Protein AF-A0A846QQ32-F1 (afdb_monomer_lite)

Organism: NCBI:txid995050

pLDDT: mean 87.62, std 8.9, range [54.56, 97.06]

Foldseek 3Di:
DVVVVVVVVVVVVVVVVVVVVVVVVVVVVVVVVVVVVVVVVVVVVVVVVVVVVVVVVVVVVVVVVVVVVVVVVVVVVVVVVVVVVVPPQQDLVNLCVVVVLDDPVLLVVLVVCCVVVVDPDDSLVSCVVVVSDPPVSSVVSVVVSVVD

Radius of gyration: 49.21 Å; chains: 1; bounding box: 90×33×134 Å

Structure (mmCIF, N/CA/C/O backbone):
data_AF-A0A846QQ32-F1
#
_entry.id   AF-A0A846QQ32-F1
#
loop_
_atom_site.group_PDB
_atom_site.id
_atom_site.type_symbol
_atom_site.label_atom_id
_atom_site.label_alt_id
_atom_site.label_comp_id
_atom_site.label_asym_id
_atom_site.label_entity_id
_atom_site.label_seq_id
_atom_site.pdbx_PDB_ins_code
_atom_site.Cartn_x
_atom_site.Cartn_y
_atom_site.Cartn_z
_atom_site.occupancy
_atom_site.B_iso_or_equiv
_atom_site.auth_seq_id
_atom_site.auth_comp_id
_atom_site.auth_asym_id
_atom_site.auth_atom_id
_atom_site.pdbx_PDB_model_num
ATOM 1 N N . MET A 1 1 ? 45.246 4.153 -78.761 1.00 61.91 1 MET A N 1
ATOM 2 C CA . MET A 1 1 ? 43.789 4.361 -78.589 1.00 61.91 1 MET A CA 1
ATOM 3 C C . MET A 1 1 ? 43.221 3.572 -77.404 1.00 61.91 1 MET A C 1
ATOM 5 O O . MET A 1 1 ? 42.565 4.176 -76.569 1.00 61.91 1 MET A O 1
ATOM 9 N N . ASN A 1 2 ? 43.552 2.283 -77.246 1.00 76.12 2 ASN A N 1
ATOM 10 C CA . ASN A 1 2 ? 43.016 1.430 -76.166 1.00 76.12 2 ASN A CA 1
ATOM 11 C C . ASN A 1 2 ? 43.317 1.913 -74.731 1.00 76.12 2 ASN A C 1
ATOM 13 O O . ASN A 1 2 ? 42.461 1.800 -73.863 1.00 76.12 2 ASN A O 1
ATOM 17 N N . PHE A 1 3 ? 44.488 2.505 -74.476 1.00 81.75 3 PHE A N 1
ATOM 18 C CA . PHE A 1 3 ? 44.871 2.955 -73.128 1.00 81.75 3 PHE A CA 1
ATOM 19 C C . PHE A 1 3 ? 44.001 4.110 -72.600 1.00 81.75 3 PHE A C 1
ATOM 21 O O . PHE A 1 3 ? 43.578 4.105 -71.449 1.00 81.75 3 PHE A O 1
ATOM 28 N N . VAL A 1 4 ? 43.663 5.070 -73.468 1.00 84.38 4 VAL A N 1
ATOM 29 C CA . VAL A 1 4 ? 42.822 6.225 -73.107 1.00 84.38 4 VAL A CA 1
ATOM 30 C C . VAL A 1 4 ? 41.409 5.769 -72.739 1.00 84.38 4 VAL A C 1
ATOM 32 O O . VAL A 1 4 ? 40.844 6.248 -71.760 1.00 84.38 4 VAL A O 1
ATOM 35 N N . VAL A 1 5 ? 40.867 4.791 -73.469 1.00 86.25 5 VAL A N 1
ATOM 36 C CA . VAL A 1 5 ? 39.540 4.221 -73.192 1.00 86.25 5 VAL A CA 1
ATOM 37 C C . VAL A 1 5 ? 39.514 3.533 -71.825 1.00 86.25 5 VAL A C 1
ATOM 39 O O . VAL A 1 5 ? 38.595 3.765 -71.043 1.00 86.25 5 VAL A O 1
ATOM 42 N N . VAL A 1 6 ? 40.550 2.757 -71.487 1.00 88.81 6 VAL A N 1
ATOM 43 C CA . VAL A 1 6 ? 40.662 2.099 -70.172 1.00 88.81 6 VAL A CA 1
ATOM 44 C C . VAL A 1 6 ? 40.733 3.125 -69.035 1.00 88.81 6 VA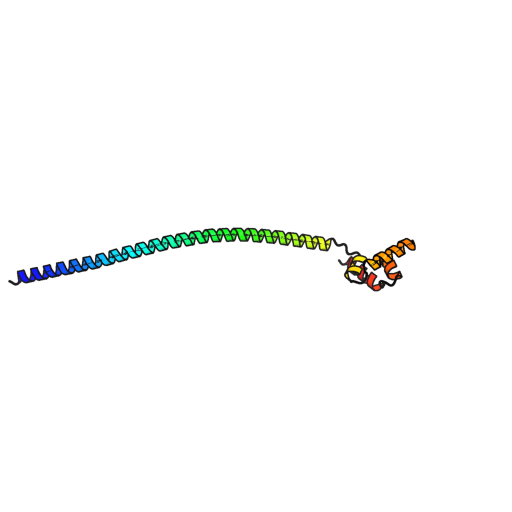L A C 1
ATOM 46 O O . VAL A 1 6 ? 40.044 2.967 -68.026 1.00 88.81 6 VAL A O 1
ATOM 49 N N . CYS A 1 7 ? 41.501 4.207 -69.201 1.00 87.69 7 CYS A N 1
ATOM 50 C CA . CYS A 1 7 ? 41.583 5.273 -68.200 1.00 87.69 7 CYS A CA 1
ATOM 51 C C . CYS A 1 7 ? 40.238 5.978 -67.974 1.00 87.69 7 CYS A C 1
ATOM 53 O O . CYS A 1 7 ? 39.869 6.217 -66.827 1.00 87.69 7 CYS A O 1
ATOM 55 N N . VAL A 1 8 ? 39.482 6.278 -69.036 1.00 88.69 8 VAL A N 1
ATOM 56 C CA . VAL A 1 8 ? 38.164 6.928 -68.914 1.00 88.69 8 VAL A CA 1
ATOM 57 C C . VAL A 1 8 ? 37.161 6.019 -68.198 1.00 88.69 8 VAL A C 1
ATOM 59 O O . VAL A 1 8 ? 36.436 6.485 -67.319 1.00 88.69 8 VAL A O 1
ATOM 62 N N . VAL A 1 9 ? 37.155 4.717 -68.505 1.00 89.00 9 VAL A N 1
ATOM 63 C CA . VAL A 1 9 ? 36.277 3.740 -67.837 1.00 89.00 9 VAL A CA 1
ATOM 64 C C . VAL A 1 9 ? 36.622 3.603 -66.351 1.00 89.00 9 VAL A C 1
ATOM 66 O O . VAL A 1 9 ? 35.726 3.626 -65.507 1.00 89.00 9 VAL A O 1
ATOM 69 N N . MET A 1 10 ? 37.912 3.531 -66.007 1.00 91.25 10 MET A N 1
ATOM 70 C CA . MET A 1 10 ? 38.372 3.511 -64.612 1.00 91.25 10 MET A CA 1
ATOM 71 C C . MET A 1 10 ? 37.958 4.776 -63.851 1.00 91.25 10 MET A C 1
ATOM 73 O O . MET A 1 10 ? 37.492 4.692 -62.714 1.00 91.25 10 MET A O 1
ATOM 77 N N . LEU A 1 11 ? 38.077 5.946 -64.481 1.00 91.94 11 LEU A N 1
ATOM 78 C CA . LEU A 1 11 ? 37.743 7.225 -63.857 1.00 91.94 11 LEU A CA 1
ATOM 79 C C . LEU A 1 11 ? 36.228 7.367 -63.632 1.00 91.94 11 LEU A C 1
ATOM 81 O O . LEU A 1 11 ? 35.803 7.777 -62.553 1.00 91.94 11 LEU A O 1
ATOM 85 N N . ALA A 1 12 ? 35.408 6.936 -64.595 1.00 89.50 12 ALA A N 1
ATOM 86 C CA . ALA A 1 12 ? 33.956 6.864 -64.438 1.00 89.50 12 ALA A CA 1
ATOM 87 C C . ALA A 1 12 ? 33.545 5.893 -63.314 1.00 89.50 12 ALA A C 1
ATOM 89 O O . ALA A 1 12 ? 32.697 6.229 -62.484 1.00 89.50 12 ALA A O 1
ATOM 90 N N . GLY A 1 13 ? 34.195 4.726 -63.233 1.00 90.12 13 GLY A N 1
ATOM 91 C CA . GLY A 1 13 ? 33.984 3.755 -62.157 1.00 90.12 13 GLY A CA 1
ATOM 92 C C . GLY A 1 13 ? 34.333 4.315 -60.775 1.00 90.12 13 GLY A C 1
ATOM 93 O O . GLY A 1 13 ? 33.552 4.171 -59.834 1.00 90.12 13 GLY A O 1
ATOM 94 N N . ALA A 1 14 ? 35.459 5.024 -60.654 1.00 90.56 14 ALA A N 1
ATOM 95 C CA . ALA A 1 14 ? 35.877 5.661 -59.406 1.00 90.56 14 ALA A CA 1
ATOM 96 C C . ALA A 1 14 ? 34.897 6.757 -58.947 1.00 90.56 14 ALA A C 1
ATOM 98 O O . ALA A 1 14 ? 34.585 6.852 -57.756 1.00 90.56 14 ALA A O 1
ATOM 99 N N . ILE A 1 15 ? 34.361 7.554 -59.879 1.00 91.56 15 ILE A N 1
ATOM 100 C CA . ILE A 1 15 ? 33.350 8.580 -59.577 1.00 91.56 15 ILE A CA 1
ATOM 101 C C . ILE A 1 15 ? 32.045 7.928 -59.100 1.00 91.56 15 ILE A C 1
ATOM 103 O O . ILE A 1 15 ? 31.515 8.317 -58.056 1.00 91.56 15 ILE A O 1
ATOM 107 N N . ALA A 1 16 ? 31.550 6.909 -59.811 1.00 88.94 16 ALA A N 1
ATOM 108 C CA . ALA A 1 16 ? 30.332 6.190 -59.436 1.00 88.94 16 ALA A CA 1
ATOM 109 C C . ALA A 1 16 ? 30.464 5.517 -58.058 1.00 88.94 16 ALA A C 1
ATOM 111 O O . ALA A 1 16 ? 29.575 5.640 -57.212 1.00 88.94 16 ALA A O 1
ATOM 112 N N . PHE A 1 17 ? 31.606 4.878 -57.791 1.00 90.75 17 PHE A N 1
ATOM 113 C CA . PHE A 1 17 ? 31.901 4.271 -56.495 1.00 90.75 17 PHE A CA 1
ATOM 114 C C . PHE A 1 17 ? 31.969 5.315 -55.370 1.00 90.75 17 PHE A C 1
ATOM 116 O O . PHE A 1 17 ? 31.385 5.121 -54.305 1.00 90.75 17 PHE A O 1
ATOM 123 N N . SER A 1 18 ? 32.608 6.463 -55.613 1.00 88.88 18 SER A N 1
ATOM 124 C CA . SER A 1 18 ? 32.682 7.569 -54.648 1.00 88.88 18 SER A CA 1
ATOM 125 C C . SER A 1 18 ? 31.298 8.123 -54.284 1.00 88.88 18 SER A C 1
ATOM 127 O O . SER A 1 18 ? 30.999 8.333 -53.103 1.00 88.88 18 SER A O 1
ATOM 129 N N . LEU A 1 19 ? 30.414 8.298 -55.273 1.00 89.56 19 LEU A N 1
ATOM 130 C CA . LEU A 1 19 ? 29.029 8.724 -55.046 1.00 89.56 19 LEU A CA 1
ATOM 131 C C . LEU A 1 19 ? 28.236 7.677 -54.253 1.00 89.56 19 LEU A C 1
ATOM 133 O O . LEU A 1 19 ? 27.528 8.032 -53.306 1.00 89.56 19 LEU A O 1
ATOM 137 N N . TYR A 1 20 ? 28.408 6.391 -54.572 1.00 90.19 20 TYR A N 1
ATOM 138 C CA . TYR A 1 20 ? 27.770 5.295 -53.846 1.00 90.19 20 TYR A CA 1
ATOM 139 C C . TYR A 1 20 ? 28.201 5.247 -52.371 1.00 90.19 20 TYR A C 1
ATOM 141 O O . TYR A 1 20 ? 27.354 5.221 -51.474 1.00 90.19 20 TYR A O 1
ATOM 149 N N . VAL A 1 21 ? 29.510 5.313 -52.100 1.00 91.25 21 VAL A N 1
ATOM 150 C CA . VAL A 1 21 ? 30.060 5.300 -50.734 1.00 91.25 21 VAL A CA 1
ATOM 151 C C . VAL A 1 21 ? 29.607 6.527 -49.942 1.00 91.25 21 VAL A C 1
ATOM 153 O O . VAL A 1 21 ? 29.234 6.400 -48.774 1.00 91.25 21 VAL A O 1
ATOM 156 N N . ARG A 1 22 ? 29.564 7.714 -50.562 1.00 88.19 22 ARG A N 1
ATOM 157 C CA . ARG A 1 22 ? 29.032 8.928 -49.918 1.00 88.19 22 ARG A CA 1
ATOM 158 C C . ARG A 1 22 ? 27.551 8.790 -49.564 1.00 88.19 22 ARG A C 1
ATOM 160 O O . ARG A 1 22 ? 27.175 9.122 -48.440 1.00 88.19 22 ARG A O 1
ATOM 167 N N . GLY A 1 23 ? 26.731 8.243 -50.463 1.00 89.75 23 GLY A N 1
ATOM 168 C CA . GLY A 1 23 ? 25.309 7.992 -50.210 1.00 89.75 23 GLY A CA 1
ATOM 169 C C . GLY A 1 23 ? 25.070 6.947 -49.114 1.00 89.75 23 GLY A C 1
ATOM 170 O O . GLY A 1 23 ? 24.208 7.124 -48.252 1.00 89.75 23 GLY A O 1
ATOM 171 N N . ALA A 1 24 ? 25.864 5.873 -49.088 1.00 89.94 24 ALA A N 1
ATOM 172 C CA . ALA A 1 24 ? 25.838 4.894 -48.003 1.00 89.94 24 ALA A CA 1
ATOM 173 C C . ALA A 1 24 ? 26.222 5.542 -46.663 1.00 89.94 24 ALA A C 1
ATOM 175 O O . ALA A 1 24 ? 25.474 5.432 -45.691 1.00 89.94 24 ALA A O 1
ATOM 176 N N . ARG A 1 25 ? 27.327 6.297 -46.620 1.00 90.44 25 ARG A N 1
ATOM 177 C CA . ARG A 1 25 ? 27.800 6.983 -45.409 1.00 90.44 25 ARG A CA 1
ATOM 178 C C . ARG A 1 25 ? 26.771 7.974 -44.866 1.00 90.44 25 ARG A C 1
ATOM 180 O O . ARG A 1 25 ? 26.540 7.986 -43.661 1.00 90.44 25 ARG A O 1
ATOM 187 N N . ALA A 1 26 ? 26.118 8.753 -45.728 1.00 91.44 26 ALA A N 1
ATOM 188 C CA . ALA A 1 26 ? 25.062 9.678 -45.319 1.00 91.44 26 ALA A CA 1
ATOM 189 C C . ALA A 1 26 ? 23.876 8.945 -44.665 1.00 91.44 26 ALA A C 1
ATOM 191 O O . ALA A 1 26 ? 23.417 9.347 -43.596 1.00 91.44 26 ALA A O 1
ATOM 192 N N . ARG A 1 27 ? 23.436 7.818 -45.245 1.00 92.06 27 ARG A N 1
ATOM 193 C CA . ARG A 1 27 ? 22.366 6.980 -44.672 1.00 92.06 27 ARG A CA 1
ATOM 194 C C . ARG A 1 27 ? 22.759 6.378 -43.325 1.00 92.06 27 ARG A C 1
ATOM 196 O O . ARG A 1 27 ? 21.955 6.407 -42.395 1.00 92.06 27 ARG A O 1
ATOM 203 N N . TYR A 1 28 ? 23.992 5.889 -43.188 1.00 93.44 28 TYR A N 1
ATOM 204 C CA . TYR A 1 28 ? 24.491 5.378 -41.909 1.00 93.44 28 TYR A CA 1
ATOM 205 C C . TYR A 1 28 ? 24.574 6.473 -40.844 1.00 93.44 28 TYR A C 1
ATOM 207 O O . TYR A 1 28 ? 24.139 6.248 -39.718 1.00 93.44 28 TYR A O 1
ATOM 215 N N . ILE A 1 29 ? 25.063 7.668 -41.190 1.00 94.12 29 ILE A N 1
ATOM 216 C CA . ILE A 1 29 ? 25.114 8.806 -40.261 1.00 94.12 29 ILE A CA 1
ATOM 217 C C . ILE A 1 29 ? 23.703 9.192 -39.809 1.00 94.12 29 ILE A C 1
ATOM 219 O O . ILE A 1 29 ? 23.471 9.317 -38.606 1.00 94.12 29 ILE A O 1
ATOM 223 N N . ALA A 1 30 ? 22.753 9.305 -40.741 1.00 93.94 30 ALA A N 1
ATOM 224 C CA . ALA A 1 30 ? 21.358 9.590 -40.415 1.00 93.94 30 ALA A CA 1
ATOM 225 C C . ALA A 1 30 ? 20.777 8.513 -39.486 1.00 93.94 30 ALA A C 1
ATOM 227 O O . ALA A 1 30 ? 20.175 8.830 -38.460 1.00 93.94 30 ALA A O 1
ATOM 228 N N . ARG A 1 31 ? 21.033 7.229 -39.770 1.00 95.12 31 ARG A N 1
ATOM 229 C CA . ARG A 1 31 ? 20.559 6.128 -38.925 1.00 95.12 31 ARG A CA 1
ATOM 230 C C . ARG A 1 31 ? 21.164 6.180 -37.522 1.00 95.12 31 ARG A C 1
ATOM 232 O O . ARG A 1 31 ? 20.425 6.065 -36.548 1.00 95.12 31 ARG A O 1
ATOM 239 N N . ILE A 1 32 ? 22.467 6.421 -37.401 1.00 94.94 32 ILE A N 1
ATOM 240 C CA . ILE A 1 32 ? 23.147 6.570 -36.106 1.00 94.94 32 ILE A CA 1
ATOM 241 C C . ILE A 1 32 ? 22.553 7.739 -35.314 1.00 94.94 32 ILE A C 1
ATOM 243 O O . ILE A 1 32 ? 22.301 7.600 -34.120 1.00 94.94 32 ILE A O 1
ATOM 247 N N . GLN A 1 33 ? 22.287 8.876 -35.961 1.00 95.19 33 GLN A N 1
ATOM 248 C CA . GLN A 1 33 ? 21.653 10.020 -35.304 1.00 95.19 33 GLN A CA 1
ATOM 249 C C . GLN A 1 33 ? 20.243 9.683 -34.809 1.00 95.19 33 GLN A C 1
ATOM 251 O O . GLN A 1 33 ? 19.924 9.975 -33.657 1.00 95.19 33 GLN A O 1
ATOM 256 N N . THR A 1 34 ? 19.425 9.002 -35.619 1.00 96.25 34 THR A N 1
ATOM 257 C CA . THR A 1 34 ? 18.082 8.576 -35.186 1.00 96.25 34 THR A CA 1
ATOM 258 C C . THR A 1 34 ? 18.134 7.612 -34.002 1.00 96.25 34 THR A C 1
ATOM 260 O O . THR A 1 34 ? 17.383 7.787 -33.046 1.00 96.25 34 THR A O 1
ATOM 263 N N . LEU A 1 35 ? 19.063 6.650 -34.012 1.00 95.44 35 LEU A N 1
ATOM 264 C CA . LEU A 1 35 ? 19.247 5.705 -32.911 1.00 95.44 35 LEU A CA 1
ATOM 265 C C . LEU A 1 35 ? 19.728 6.408 -31.639 1.00 95.44 35 LEU A C 1
ATOM 267 O O . LEU A 1 35 ? 19.236 6.108 -30.558 1.00 95.44 35 LEU A O 1
ATOM 271 N N . ARG A 1 36 ? 20.626 7.395 -31.752 1.00 95.69 36 ARG A N 1
ATOM 272 C CA . ARG A 1 36 ? 21.058 8.218 -30.610 1.00 95.69 36 ARG A CA 1
ATOM 273 C C . ARG A 1 36 ? 19.904 9.014 -30.005 1.00 95.69 36 ARG A C 1
ATOM 275 O O . ARG A 1 36 ? 19.812 9.112 -28.786 1.00 95.69 36 ARG A O 1
ATOM 282 N N . LEU A 1 37 ? 19.020 9.568 -30.834 1.00 95.88 37 LEU A N 1
ATOM 283 C CA . LEU A 1 37 ? 17.830 10.275 -30.354 1.00 95.88 37 LEU A CA 1
ATOM 284 C C . LEU A 1 37 ? 16.854 9.323 -29.654 1.00 95.88 37 LEU A C 1
ATOM 286 O O . LEU A 1 37 ? 16.339 9.659 -28.592 1.00 95.88 37 LEU A O 1
ATOM 290 N N . GLN A 1 38 ? 16.630 8.132 -30.214 1.00 95.75 38 GLN A N 1
ATOM 291 C CA . GLN A 1 38 ? 15.805 7.100 -29.580 1.00 95.75 38 GLN A CA 1
ATOM 292 C C . GLN A 1 38 ? 16.400 6.639 -28.245 1.00 95.75 38 GLN A C 1
ATOM 294 O O . GLN A 1 38 ? 15.666 6.546 -27.267 1.00 95.75 38 GLN A O 1
ATOM 299 N N . ALA A 1 39 ? 17.717 6.426 -28.180 1.00 94.94 39 ALA A N 1
ATOM 300 C CA . ALA A 1 39 ? 18.412 6.059 -26.949 1.00 94.94 39 ALA A CA 1
ATOM 301 C C . ALA A 1 39 ? 18.230 7.126 -25.860 1.00 94.94 39 ALA A C 1
ATOM 303 O O . ALA A 1 39 ? 17.814 6.792 -24.758 1.00 94.94 39 ALA A O 1
ATOM 304 N N . ARG A 1 40 ? 18.420 8.412 -26.191 1.00 95.81 40 ARG A N 1
ATOM 305 C CA . ARG A 1 40 ? 18.195 9.515 -25.240 1.00 95.81 40 ARG A CA 1
ATOM 306 C C . ARG A 1 40 ? 16.758 9.574 -24.727 1.00 95.81 40 ARG A C 1
ATOM 308 O O . ARG A 1 40 ? 16.551 9.777 -23.540 1.00 95.81 40 ARG A O 1
ATOM 315 N N . ARG A 1 41 ? 15.763 9.368 -25.600 1.00 95.44 41 ARG A N 1
ATOM 316 C CA . ARG A 1 41 ? 14.350 9.302 -25.178 1.00 95.44 41 ARG A CA 1
ATOM 317 C C . ARG A 1 41 ? 14.096 8.131 -24.230 1.00 95.44 41 ARG A C 1
ATOM 319 O O . ARG A 1 41 ? 13.372 8.273 -23.254 1.00 95.44 41 ARG A O 1
ATOM 326 N N . LYS A 1 42 ? 14.715 6.979 -24.491 1.00 95.25 42 LYS A N 1
ATOM 327 C CA . LYS A 1 42 ? 14.616 5.822 -23.596 1.00 95.25 42 LYS A CA 1
ATOM 328 C C . LYS A 1 42 ? 15.319 6.051 -22.263 1.00 95.25 42 LYS A C 1
ATOM 330 O O . LYS A 1 42 ? 14.800 5.617 -21.244 1.00 95.25 42 LYS A O 1
ATOM 335 N N . GLU A 1 43 ? 16.437 6.769 -22.241 1.00 95.44 43 GLU A N 1
ATOM 336 C CA . GLU A 1 43 ? 17.088 7.180 -20.993 1.00 95.44 43 GLU A CA 1
ATOM 337 C C . GLU A 1 43 ? 16.200 8.111 -20.162 1.00 95.44 43 GLU A C 1
ATOM 339 O O . GLU A 1 43 ? 16.090 7.909 -18.954 1.00 95.44 43 GLU A O 1
ATOM 344 N N . THR A 1 44 ? 15.522 9.079 -20.790 1.00 95.75 44 THR A N 1
ATOM 345 C CA . THR A 1 44 ? 14.582 9.957 -20.076 1.00 95.75 44 THR A CA 1
ATOM 346 C C . THR A 1 44 ? 13.375 9.184 -19.552 1.00 95.75 44 THR A C 1
ATOM 348 O O . THR A 1 44 ? 13.074 9.283 -18.368 1.00 95.75 44 THR A O 1
ATOM 351 N N . GLU A 1 45 ? 12.761 8.325 -20.378 1.00 95.69 45 GLU A N 1
ATOM 352 C CA . GLU A 1 45 ? 11.646 7.460 -19.953 1.00 95.69 45 GLU A CA 1
ATOM 353 C C . GLU A 1 45 ? 12.050 6.552 -18.777 1.00 95.69 45 GLU A C 1
ATOM 355 O O . GLU A 1 45 ? 11.289 6.372 -17.829 1.00 95.69 45 GLU A O 1
ATOM 360 N N . LEU A 1 46 ? 13.267 5.993 -18.796 1.00 95.69 46 LEU A N 1
ATOM 361 C CA . LEU A 1 46 ? 13.793 5.200 -17.681 1.00 95.69 46 LEU A CA 1
ATOM 362 C C . LEU A 1 46 ? 14.000 6.036 -16.414 1.00 95.69 46 LEU A C 1
ATOM 364 O O . LEU A 1 46 ? 13.811 5.517 -15.313 1.00 95.69 46 LEU A O 1
ATOM 368 N N . GLY A 1 47 ? 14.403 7.300 -16.554 1.00 95.44 47 GLY A N 1
ATOM 369 C CA . GLY A 1 47 ? 14.492 8.247 -15.445 1.00 95.44 47 GLY A CA 1
ATOM 370 C C . GLY A 1 47 ? 13.131 8.478 -14.791 1.00 95.44 47 GLY A C 1
ATOM 371 O O . GLY A 1 47 ? 13.007 8.323 -13.576 1.00 95.44 47 GLY A O 1
ATOM 372 N N . ASP A 1 48 ? 12.106 8.741 -15.598 1.00 95.50 48 ASP A N 1
ATOM 373 C CA . ASP A 1 48 ? 10.738 8.970 -15.125 1.00 95.50 48 ASP A CA 1
ATOM 374 C C . ASP A 1 48 ? 10.180 7.733 -14.413 1.00 95.50 48 ASP A C 1
ATOM 376 O O . ASP A 1 48 ? 9.708 7.821 -13.281 1.00 95.50 48 ASP A O 1
ATOM 380 N N . VAL A 1 49 ? 10.347 6.545 -15.006 1.00 95.56 49 VAL A N 1
ATOM 381 C CA . VAL A 1 49 ? 9.920 5.278 -14.387 1.00 95.56 49 VAL A CA 1
ATOM 382 C C . VAL A 1 49 ? 10.640 5.023 -13.060 1.00 95.56 49 VAL A C 1
ATOM 384 O O . VAL A 1 49 ? 10.034 4.522 -12.111 1.00 95.56 49 VAL A O 1
ATOM 387 N N . ARG A 1 50 ? 11.931 5.362 -12.952 1.00 95.69 50 ARG A N 1
ATOM 388 C CA . ARG A 1 50 ? 12.676 5.235 -11.688 1.00 95.69 50 ARG A CA 1
ATOM 389 C C . ARG A 1 50 ? 12.144 6.183 -10.618 1.00 95.69 50 ARG A C 1
ATOM 391 O O . ARG A 1 50 ? 12.027 5.762 -9.467 1.00 95.69 50 ARG A O 1
ATOM 398 N N . ASN A 1 51 ? 11.809 7.415 -10.989 1.00 96.12 51 ASN A N 1
ATOM 399 C CA . ASN A 1 51 ? 11.227 8.393 -10.073 1.00 96.12 51 ASN A CA 1
ATOM 400 C C . ASN A 1 51 ? 9.845 7.938 -9.589 1.00 96.12 51 ASN A C 1
ATOM 402 O O . ASN A 1 51 ? 9.607 7.887 -8.382 1.00 96.12 51 ASN A O 1
ATOM 406 N N . ASP A 1 52 ? 8.981 7.500 -10.504 1.00 96.56 52 ASP A N 1
ATOM 407 C CA . ASP A 1 52 ? 7.662 6.952 -10.176 1.00 96.56 52 ASP A CA 1
ATOM 408 C C . ASP A 1 52 ? 7.762 5.756 -9.227 1.00 96.56 52 ASP A C 1
ATOM 410 O O . ASP A 1 52 ? 6.992 5.626 -8.271 1.00 96.56 52 ASP A O 1
ATOM 414 N N . LEU A 1 53 ? 8.736 4.876 -9.460 1.00 96.62 53 LEU A N 1
ATOM 415 C CA . LEU A 1 53 ? 8.971 3.716 -8.613 1.00 96.62 53 LEU A CA 1
ATOM 416 C C . LEU A 1 53 ? 9.455 4.121 -7.213 1.00 96.62 53 LEU A C 1
ATOM 418 O O . LEU A 1 53 ? 9.037 3.507 -6.231 1.00 96.62 53 LEU A O 1
ATOM 422 N N . ALA A 1 54 ? 10.288 5.159 -7.096 1.00 96.06 54 ALA A N 1
ATOM 423 C CA . ALA A 1 54 ? 10.707 5.699 -5.805 1.00 96.06 54 ALA A CA 1
ATOM 424 C C . ALA A 1 54 ? 9.520 6.284 -5.021 1.00 96.06 54 ALA A C 1
ATOM 426 O O . ALA A 1 54 ? 9.339 5.942 -3.852 1.00 96.06 54 ALA A O 1
ATOM 427 N N . VAL A 1 55 ? 8.663 7.074 -5.678 1.00 96.75 55 VAL A N 1
ATOM 428 C CA . VAL A 1 55 ? 7.445 7.639 -5.070 1.00 96.75 55 VAL A CA 1
ATOM 429 C C . VAL A 1 55 ? 6.497 6.531 -4.614 1.00 96.75 55 VAL A C 1
ATOM 431 O O . VAL A 1 55 ? 6.026 6.534 -3.479 1.00 96.75 55 VAL A O 1
ATOM 434 N N . ARG A 1 56 ? 6.252 5.528 -5.466 1.00 95.62 56 ARG A N 1
ATOM 435 C CA . ARG A 1 56 ? 5.390 4.390 -5.116 1.00 95.62 56 ARG A CA 1
ATOM 436 C C . ARG A 1 56 ? 5.937 3.589 -3.938 1.00 95.62 56 ARG A C 1
ATOM 438 O O . ARG A 1 56 ? 5.155 3.193 -3.081 1.00 95.62 56 ARG A O 1
ATOM 445 N N . ARG A 1 57 ? 7.253 3.366 -3.865 1.00 96.56 57 ARG A N 1
ATOM 446 C CA . ARG A 1 57 ? 7.881 2.688 -2.718 1.00 96.56 57 ARG A CA 1
ATOM 447 C C . ARG A 1 57 ? 7.669 3.452 -1.418 1.00 96.56 57 ARG A C 1
ATOM 449 O O . ARG A 1 57 ? 7.395 2.828 -0.398 1.00 96.56 57 ARG A O 1
ATOM 456 N N . GLU A 1 58 ? 7.772 4.775 -1.453 1.00 96.25 58 GLU A N 1
ATOM 457 C CA . GLU A 1 58 ? 7.537 5.589 -0.262 1.00 96.25 58 GLU A CA 1
ATOM 458 C C . GLU A 1 58 ? 6.065 5.563 0.164 1.00 96.25 58 GLU A C 1
ATOM 460 O O . GLU A 1 58 ? 5.764 5.375 1.341 1.00 96.25 58 GLU A O 1
ATOM 465 N N . ASN A 1 59 ? 5.140 5.620 -0.798 1.00 96.19 59 ASN A N 1
ATOM 466 C CA . ASN A 1 59 ? 3.711 5.470 -0.522 1.00 96.19 59 ASN A CA 1
ATOM 467 C C . ASN A 1 59 ? 3.384 4.105 0.101 1.00 96.19 59 ASN A C 1
ATOM 469 O O . ASN A 1 59 ? 2.601 4.039 1.045 1.00 96.19 59 ASN A O 1
ATOM 473 N N . VAL A 1 60 ? 3.998 3.021 -0.386 1.00 96.94 60 VAL A N 1
ATOM 474 C CA . VAL A 1 60 ? 3.828 1.682 0.202 1.00 96.94 60 VAL A CA 1
ATOM 475 C C . VAL A 1 60 ? 4.300 1.664 1.654 1.00 96.94 60 VAL A C 1
ATOM 477 O O . VAL A 1 60 ? 3.550 1.223 2.517 1.00 96.94 60 VAL A O 1
ATOM 480 N N . ARG A 1 61 ? 5.477 2.223 1.956 1.00 96.31 61 ARG A N 1
ATOM 481 C CA . ARG A 1 61 ? 5.973 2.313 3.340 1.00 96.31 61 ARG A CA 1
ATOM 482 C C . ARG A 1 61 ? 5.040 3.106 4.250 1.00 96.31 61 ARG A C 1
ATOM 484 O O . ARG A 1 61 ? 4.863 2.750 5.413 1.00 96.31 61 ARG A O 1
ATOM 491 N N . LEU A 1 62 ? 4.458 4.195 3.746 1.00 97.06 62 LEU A N 1
ATOM 492 C CA . LEU A 1 62 ? 3.500 4.990 4.512 1.00 97.06 62 LEU A CA 1
ATOM 493 C C . LEU A 1 62 ? 2.236 4.180 4.824 1.00 97.06 62 LEU A C 1
ATOM 495 O O . LEU A 1 62 ? 1.778 4.178 5.966 1.00 97.06 62 LEU A O 1
ATOM 499 N N . LEU A 1 63 ? 1.708 3.466 3.828 1.00 96.00 63 LEU A N 1
ATOM 500 C CA . LEU A 1 63 ? 0.540 2.601 3.988 1.00 96.00 63 LEU A CA 1
ATOM 501 C C . LEU A 1 63 ? 0.814 1.441 4.952 1.00 96.00 63 LEU A C 1
ATOM 503 O O . LEU A 1 63 ? -0.039 1.128 5.776 1.00 96.00 63 LEU A O 1
ATOM 507 N N . GLU A 1 64 ? 2.002 0.838 4.906 1.00 96.69 64 GLU A N 1
ATOM 508 C CA . GLU A 1 64 ? 2.417 -0.204 5.854 1.00 96.69 64 GLU A CA 1
ATOM 509 C C . GLU A 1 64 ? 2.410 0.316 7.298 1.00 96.69 64 GLU A C 1
ATOM 511 O O . GLU A 1 64 ? 1.824 -0.322 8.172 1.00 96.69 64 GLU A O 1
ATOM 516 N N . LYS A 1 65 ? 2.959 1.515 7.543 1.00 95.81 65 LYS A N 1
ATOM 517 C CA . LYS A 1 65 ? 2.911 2.153 8.872 1.00 95.81 65 LYS A CA 1
ATOM 518 C C . LYS A 1 65 ? 1.483 2.449 9.330 1.00 95.81 65 LYS A C 1
ATOM 520 O O . LYS A 1 65 ? 1.160 2.278 10.503 1.00 95.81 65 LYS A O 1
ATOM 525 N N . GLN A 1 66 ? 0.621 2.909 8.423 1.00 95.81 66 GLN A N 1
ATOM 526 C CA . GLN A 1 66 ? -0.788 3.162 8.737 1.00 95.81 66 GLN A CA 1
ATOM 527 C C . GLN A 1 66 ? -1.535 1.865 9.069 1.00 95.81 66 GLN A C 1
ATOM 529 O O . GLN A 1 66 ? -2.302 1.837 10.029 1.00 95.81 66 GLN A O 1
ATOM 534 N N . LEU A 1 67 ? -1.278 0.784 8.328 1.00 96.38 67 LEU A N 1
ATOM 535 C CA . LEU A 1 67 ? -1.841 -0.537 8.605 1.00 96.38 67 LEU A CA 1
ATOM 536 C C . LEU A 1 67 ? -1.389 -1.080 9.959 1.00 96.38 67 LEU A C 1
ATOM 538 O O . LEU A 1 67 ? -2.204 -1.631 10.692 1.00 96.38 67 LEU A O 1
ATOM 542 N N . GLU A 1 68 ? -0.114 -0.924 10.305 1.00 95.38 68 GLU A N 1
ATOM 543 C CA . GLU A 1 68 ? 0.407 -1.332 11.611 1.00 95.38 68 GLU A CA 1
ATOM 544 C C . GLU A 1 68 ? -0.268 -0.560 12.750 1.00 95.38 68 GLU A C 1
ATOM 546 O O . GLU A 1 68 ? -0.727 -1.165 13.719 1.00 95.38 68 GLU A O 1
ATOM 551 N N . LYS A 1 69 ? -0.430 0.759 12.591 1.00 95.69 69 LYS A N 1
ATOM 552 C CA . LYS A 1 69 ? -1.154 1.592 13.556 1.00 95.69 69 LYS A CA 1
ATOM 553 C C . LYS A 1 69 ? -2.608 1.139 13.727 1.00 95.69 69 LYS A C 1
ATOM 555 O O . LYS A 1 69 ? -3.047 0.950 14.856 1.00 95.69 69 LYS A O 1
ATOM 560 N N . LEU A 1 70 ? -3.328 0.913 12.626 1.00 94.12 70 LEU A N 1
ATOM 561 C CA . LEU A 1 70 ? -4.718 0.444 12.664 1.00 94.12 70 LEU A CA 1
ATOM 562 C C . LEU A 1 70 ? -4.846 -0.940 13.310 1.00 94.12 70 LEU A C 1
ATOM 564 O O . LEU A 1 70 ? -5.801 -1.189 14.039 1.00 94.12 70 LEU A O 1
ATOM 568 N N . ARG A 1 71 ? -3.884 -1.842 13.078 1.00 94.81 71 ARG A N 1
ATOM 569 C CA . ARG A 1 71 ? -3.849 -3.149 13.752 1.00 94.81 71 ARG A CA 1
ATOM 570 C C . ARG A 1 71 ? -3.665 -2.991 15.255 1.00 94.81 71 ARG A C 1
ATOM 572 O O . ARG A 1 71 ? -4.387 -3.627 16.012 1.00 94.81 71 ARG A O 1
ATOM 579 N N . TRP A 1 72 ? -2.743 -2.131 15.678 1.00 95.06 72 TRP A N 1
ATOM 580 C CA . TRP A 1 72 ? -2.514 -1.863 17.095 1.00 95.06 72 TRP A CA 1
ATOM 581 C C . TRP A 1 72 ? -3.742 -1.238 17.772 1.00 95.06 72 TRP A C 1
ATOM 583 O O . TRP A 1 72 ? -4.127 -1.660 18.861 1.00 95.06 72 TRP A O 1
ATOM 593 N N . GLU A 1 73 ? -4.394 -0.275 17.117 1.00 93.00 73 GLU A N 1
ATOM 594 C CA . GLU A 1 73 ? -5.636 0.338 17.604 1.00 93.00 73 GLU A CA 1
ATOM 595 C C . GLU A 1 73 ? -6.771 -0.692 17.688 1.00 93.00 73 GLU A C 1
ATOM 597 O O . GLU A 1 73 ? -7.418 -0.797 18.728 1.00 93.00 73 GLU A O 1
ATOM 602 N N . GLY A 1 74 ? -6.947 -1.526 16.660 1.00 91.19 74 GLY A N 1
ATOM 603 C CA . GLY A 1 74 ? -7.959 -2.583 16.653 1.00 91.19 74 GLY A CA 1
ATOM 604 C C . GLY A 1 74 ? -7.723 -3.662 17.714 1.00 91.19 74 GLY A C 1
ATOM 605 O O . GLY A 1 74 ? -8.666 -4.109 18.363 1.00 91.19 74 GLY A O 1
ATOM 606 N N . GLU A 1 75 ? -6.471 -4.066 17.953 1.00 91.81 75 GLU A N 1
ATOM 607 C CA . GLU A 1 75 ? -6.139 -4.970 19.061 1.00 91.81 75 GLU A CA 1
ATOM 608 C C . GLU A 1 75 ? -6.427 -4.335 20.420 1.00 91.81 75 GLU A C 1
ATOM 610 O O . GLU A 1 75 ? -6.918 -5.011 21.325 1.00 91.81 75 GLU A O 1
ATOM 615 N N . ARG A 1 76 ? -6.142 -3.039 20.573 1.00 92.12 76 ARG A N 1
ATOM 616 C CA . ARG A 1 76 ? -6.421 -2.306 21.807 1.00 92.12 76 ARG A CA 1
ATOM 617 C C . ARG A 1 76 ? -7.919 -2.205 22.075 1.00 92.12 76 ARG A C 1
ATOM 619 O O . ARG A 1 76 ? -8.335 -2.452 23.202 1.00 92.12 76 ARG A O 1
ATOM 626 N N . GLU A 1 77 ? -8.719 -1.877 21.064 1.00 88.44 77 GLU A N 1
ATOM 627 C CA . GLU A 1 77 ? -10.182 -1.850 21.176 1.00 88.44 77 GLU A CA 1
ATOM 628 C C . GLU A 1 77 ? -10.746 -3.233 21.483 1.00 88.44 77 GLU A C 1
ATOM 630 O O . GLU A 1 77 ? -11.602 -3.369 22.353 1.00 88.44 77 GLU A O 1
ATOM 635 N N . ARG A 1 78 ? -10.223 -4.275 20.831 1.00 89.38 78 ARG A N 1
ATOM 636 C CA . ARG A 1 78 ? -10.625 -5.652 21.108 1.00 89.38 78 ARG A CA 1
ATOM 637 C C . ARG A 1 78 ? -10.331 -6.049 22.553 1.00 89.38 78 ARG A C 1
ATOM 639 O O . ARG A 1 78 ? -11.211 -6.597 23.205 1.00 89.38 78 ARG A O 1
ATOM 646 N N . ARG A 1 79 ? -9.137 -5.741 23.069 1.00 85.75 79 ARG A N 1
ATOM 647 C CA . ARG A 1 79 ? -8.796 -5.994 24.479 1.00 85.75 79 ARG A CA 1
ATOM 648 C C . ARG A 1 79 ? -9.684 -5.194 25.421 1.00 85.75 79 ARG A C 1
ATOM 650 O O . ARG A 1 79 ? -10.187 -5.760 26.377 1.00 85.75 79 ARG A O 1
ATOM 657 N N . ALA A 1 80 ? -9.944 -3.922 25.121 1.00 81.88 80 ALA A N 1
ATOM 658 C CA . ALA A 1 80 ? -10.852 -3.103 25.919 1.00 81.88 80 ALA A CA 1
ATOM 659 C C . ALA A 1 80 ? -12.283 -3.674 25.932 1.00 81.88 80 ALA A C 1
ATOM 661 O O . ALA A 1 80 ? -12.942 -3.651 26.966 1.00 81.88 80 ALA A O 1
ATOM 662 N N . ALA A 1 81 ? -12.757 -4.224 24.811 1.00 78.00 81 ALA A N 1
ATOM 663 C CA . ALA A 1 81 ? -14.055 -4.887 24.727 1.00 78.00 81 ALA A CA 1
ATOM 664 C C . ALA A 1 81 ? -14.081 -6.223 25.491 1.00 78.00 81 ALA A C 1
ATOM 666 O O . ALA A 1 81 ? -15.062 -6.514 26.170 1.00 78.00 81 ALA A O 1
ATOM 667 N N . GLU A 1 82 ? -13.013 -7.019 25.412 1.00 79.69 82 GLU A N 1
ATOM 668 C CA . GLU A 1 82 ? -12.862 -8.271 26.166 1.00 79.69 82 GLU A CA 1
ATOM 669 C C . GLU A 1 82 ? -12.768 -8.004 27.681 1.00 79.69 82 GLU A C 1
ATOM 671 O O . GLU A 1 82 ? -13.444 -8.671 28.461 1.00 79.69 82 GLU A O 1
ATOM 676 N N . GLU A 1 83 ? -12.023 -6.980 28.107 1.00 74.31 83 GLU A N 1
ATOM 677 C CA . GLU A 1 83 ? -11.956 -6.518 29.500 1.00 74.31 83 GLU A CA 1
ATOM 678 C C . GLU A 1 83 ? -13.307 -5.972 29.981 1.00 74.31 83 GLU A C 1
ATOM 680 O O . GLU A 1 83 ? -13.752 -6.304 31.078 1.00 74.31 83 GLU A O 1
ATOM 685 N N . ALA A 1 84 ? -14.003 -5.179 29.161 1.00 70.56 84 ALA A N 1
ATOM 686 C CA . ALA A 1 84 ? -15.345 -4.701 29.482 1.00 70.56 84 ALA A CA 1
ATOM 687 C C . ALA A 1 84 ? -16.339 -5.862 29.618 1.00 70.56 84 ALA A C 1
ATOM 689 O O . ALA A 1 84 ? -17.138 -5.866 30.548 1.00 70.56 84 ALA A O 1
ATOM 690 N N . ALA A 1 85 ? -16.265 -6.870 28.743 1.00 61.91 85 ALA A N 1
ATOM 691 C CA . ALA A 1 85 ? -17.100 -8.066 28.823 1.00 61.91 85 ALA A CA 1
ATOM 692 C C . ALA A 1 85 ? -16.766 -8.938 30.045 1.00 61.91 85 ALA A C 1
ATOM 694 O O . ALA A 1 85 ? -17.673 -9.507 30.648 1.00 61.91 85 ALA A O 1
ATOM 695 N N . SER A 1 86 ? -15.488 -9.023 30.426 1.00 62.28 86 SER A N 1
ATOM 696 C CA . SER A 1 86 ? -15.022 -9.769 31.600 1.00 62.28 86 SER A CA 1
ATOM 697 C C . SER A 1 86 ? -15.364 -9.084 32.926 1.00 62.28 86 SER A C 1
ATOM 699 O O . SER A 1 86 ? -15.496 -9.769 33.934 1.00 62.28 86 SER A O 1
ATOM 701 N N . ASN A 1 87 ? -15.486 -7.754 32.949 1.00 54.56 87 ASN A N 1
ATOM 702 C CA . ASN A 1 87 ? -15.768 -6.984 34.165 1.00 54.56 87 ASN A CA 1
ATOM 703 C C . ASN A 1 87 ? -17.270 -6.813 34.457 1.00 54.56 87 ASN A C 1
ATOM 705 O O . ASN A 1 87 ? -17.629 -6.207 35.467 1.00 54.56 87 ASN A O 1
ATOM 709 N N . VAL A 1 88 ? -18.164 -7.340 33.611 1.00 58.50 88 VAL A N 1
ATOM 710 C CA . VAL A 1 88 ? -19.586 -7.452 33.961 1.00 58.50 88 VAL A CA 1
ATOM 711 C C . VAL A 1 88 ? -19.746 -8.666 34.869 1.00 58.50 88 VAL A C 1
ATOM 713 O O . VAL A 1 88 ? -19.998 -9.775 34.404 1.00 58.50 88 VAL A O 1
ATOM 716 N N . GLU A 1 89 ? -19.592 -8.455 36.175 1.00 57.59 89 GLU A N 1
ATOM 717 C CA . GLU A 1 89 ? -19.959 -9.441 37.188 1.00 57.59 89 GLU A CA 1
ATOM 718 C C . GLU A 1 89 ? -21.440 -9.807 36.976 1.00 57.59 89 GLU A C 1
ATOM 720 O O . GLU A 1 89 ? -22.351 -8.988 37.147 1.00 57.59 89 GLU A O 1
ATOM 725 N N . LYS A 1 90 ? -21.699 -11.022 36.479 1.00 69.12 90 LYS A N 1
ATOM 726 C CA . LYS A 1 90 ? -23.052 -11.462 36.131 1.00 69.12 90 LYS A CA 1
ATOM 727 C C . LYS A 1 90 ? -23.805 -11.784 37.412 1.00 69.12 90 LYS A C 1
ATOM 729 O O . LYS A 1 90 ? -23.785 -12.914 37.881 1.00 69.12 90 LYS A O 1
ATOM 734 N N . THR A 1 91 ? -24.477 -10.801 37.998 1.00 77.94 91 THR A N 1
ATOM 735 C CA . THR A 1 91 ? -25.420 -11.059 39.089 1.00 77.94 91 THR A CA 1
ATOM 736 C C . THR A 1 91 ? -26.624 -11.864 38.572 1.00 77.94 91 THR A C 1
ATOM 738 O O . THR A 1 91 ? -27.013 -11.726 37.410 1.00 77.94 91 THR A O 1
ATOM 741 N N . PRO A 1 92 ? -27.267 -12.707 39.400 1.00 79.19 92 PRO A N 1
ATOM 742 C CA . PRO A 1 92 ? -28.460 -13.450 38.985 1.00 79.19 92 PRO A CA 1
ATOM 743 C C . PRO A 1 92 ? -29.559 -12.542 38.411 1.00 79.19 92 PRO A C 1
ATOM 745 O O . PRO A 1 92 ? -30.234 -12.918 37.457 1.00 79.19 92 PRO A O 1
ATOM 748 N N . LEU A 1 93 ? -29.685 -11.318 38.935 1.00 82.00 93 LEU A N 1
ATOM 749 C CA . LEU A 1 93 ? -30.615 -10.302 38.441 1.00 82.00 93 LEU A CA 1
ATOM 750 C C . LEU A 1 93 ? -30.259 -9.806 37.028 1.00 82.00 93 LEU A C 1
ATOM 752 O O . LEU A 1 93 ? -31.154 -9.690 36.192 1.00 82.00 93 LEU A O 1
ATOM 756 N N . SER A 1 94 ? -28.977 -9.568 36.718 1.00 79.69 94 SER A N 1
ATOM 757 C CA . SER A 1 94 ? -28.568 -9.147 35.366 1.00 79.69 94 SER A CA 1
ATOM 758 C C . SER A 1 94 ? -28.744 -10.270 34.338 1.00 79.69 94 SER A C 1
ATOM 760 O O . SER A 1 94 ? -29.139 -10.025 33.195 1.00 79.69 94 SER A O 1
ATOM 762 N N . VAL A 1 95 ? -28.551 -11.525 34.758 1.00 81.94 95 VAL A N 1
ATOM 763 C CA . VAL A 1 95 ? -28.867 -12.702 33.939 1.00 81.94 95 VAL A CA 1
ATOM 764 C C . VAL A 1 95 ? -30.372 -12.790 33.667 1.00 81.94 95 VAL A C 1
ATOM 766 O O . VAL A 1 95 ? -30.764 -12.911 32.509 1.00 81.94 95 VAL A O 1
ATOM 769 N N . LEU A 1 96 ? -31.228 -12.649 34.683 1.00 83.25 96 LEU A N 1
ATOM 770 C CA . LEU A 1 96 ? -32.686 -12.656 34.494 1.00 83.25 96 LEU A CA 1
ATOM 771 C C . LEU A 1 96 ? -33.168 -11.517 33.576 1.00 83.25 96 LEU A C 1
ATOM 773 O O . LEU A 1 96 ? -34.042 -11.744 32.736 1.00 83.25 96 LEU A O 1
ATOM 777 N N . GLN A 1 97 ? -32.572 -10.324 33.677 1.00 84.75 97 GLN A N 1
ATOM 778 C CA . GLN A 1 97 ? -32.857 -9.202 32.773 1.00 84.75 97 GLN A CA 1
ATOM 779 C C . GLN A 1 97 ? -32.429 -9.493 31.330 1.00 84.75 97 GLN A C 1
ATOM 781 O O . GLN A 1 97 ? -33.213 -9.298 30.405 1.00 84.75 97 GLN A O 1
ATOM 786 N N . SER A 1 98 ? -31.208 -9.998 31.121 1.00 81.25 98 SER A N 1
ATOM 787 C CA . SER A 1 98 ? -30.708 -10.340 29.777 1.00 81.25 98 SER A CA 1
ATOM 788 C C . SER A 1 98 ? -31.482 -11.482 29.109 1.00 81.25 98 SER A C 1
ATOM 790 O O . SER A 1 98 ? -31.588 -11.518 27.886 1.00 81.25 98 SER A O 1
ATOM 792 N N . MET A 1 99 ? -32.079 -12.380 29.898 1.00 80.44 99 MET A N 1
ATOM 793 C CA . MET A 1 99 ? -32.991 -13.421 29.413 1.00 80.44 99 MET A CA 1
ATOM 794 C C . MET A 1 99 ? -34.406 -12.899 29.110 1.00 80.44 99 MET A C 1
ATOM 796 O O . MET A 1 99 ? -35.248 -13.674 28.656 1.00 80.44 99 MET A O 1
ATOM 800 N N . GLY A 1 100 ? -34.688 -11.620 29.386 1.00 83.25 100 GLY A N 1
ATOM 801 C CA . GLY A 1 100 ? -36.008 -11.013 29.223 1.00 83.25 100 GLY A CA 1
ATOM 802 C C . GLY A 1 100 ? -37.058 -11.541 30.204 1.00 83.25 100 GLY A C 1
ATOM 803 O O . GLY A 1 100 ? -38.247 -11.438 29.923 1.00 83.25 100 GLY A O 1
ATOM 804 N N . ARG A 1 101 ? -36.633 -12.142 31.326 1.00 86.69 101 ARG A N 1
ATOM 805 C CA . ARG A 1 101 ? -37.533 -12.710 32.347 1.00 86.69 101 ARG A CA 1
ATOM 806 C C . ARG A 1 101 ? -38.029 -11.671 33.340 1.00 86.69 101 ARG A C 1
ATOM 808 O O . ARG A 1 101 ? -39.103 -11.840 33.895 1.00 86.69 101 ARG A O 1
ATOM 815 N N . ILE A 1 102 ? -37.251 -10.612 33.549 1.00 87.06 102 ILE A N 1
ATOM 816 C CA . ILE A 1 102 ? -37.631 -9.473 34.386 1.00 87.06 102 ILE A CA 1
ATOM 817 C C . ILE A 1 102 ? -37.324 -8.167 33.665 1.00 87.06 102 ILE A C 1
ATOM 819 O O . ILE A 1 102 ? -36.324 -8.046 32.955 1.00 87.06 102 ILE A O 1
ATOM 823 N N . THR A 1 103 ? -38.175 -7.174 33.878 1.00 88.94 103 THR A 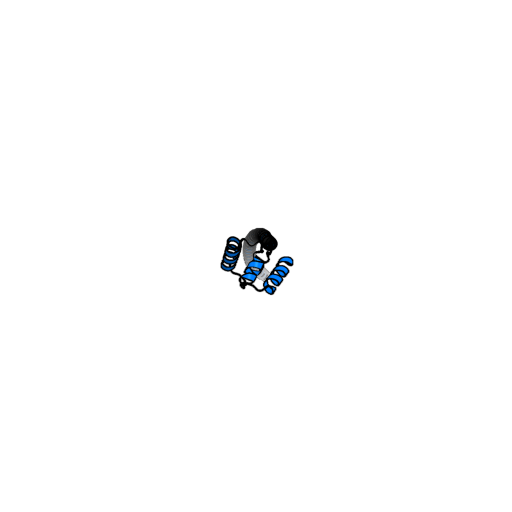N 1
ATOM 824 C CA . THR A 1 103 ? -38.000 -5.803 33.398 1.00 88.94 103 THR A CA 1
ATOM 825 C C . THR A 1 103 ? -37.471 -4.891 34.510 1.00 88.94 103 THR A C 1
ATOM 827 O O . THR A 1 103 ? -37.383 -5.271 35.680 1.00 88.94 103 THR A O 1
ATOM 830 N N . ALA A 1 104 ? -37.112 -3.651 34.165 1.00 86.50 104 ALA A N 1
ATOM 831 C CA . ALA A 1 104 ? -36.750 -2.641 35.163 1.00 86.50 104 ALA A CA 1
ATOM 832 C C . ALA A 1 104 ? -37.924 -2.300 36.107 1.00 86.50 104 ALA A C 1
ATOM 834 O O . ALA A 1 104 ? -37.707 -2.002 37.280 1.00 86.50 104 ALA A O 1
ATOM 835 N N . GLU A 1 105 ? -39.164 -2.395 35.620 1.00 88.06 105 GLU A N 1
ATOM 836 C CA . GLU A 1 105 ? -40.377 -2.150 36.410 1.00 88.06 105 GLU A CA 1
ATOM 837 C C . GLU A 1 105 ? -40.657 -3.278 37.413 1.00 88.06 105 GLU A C 1
ATOM 839 O O . GLU A 1 105 ? -41.155 -3.026 38.510 1.00 88.06 105 GLU A O 1
ATOM 844 N N . ASP A 1 106 ? -40.317 -4.522 37.069 1.00 88.31 106 ASP A N 1
ATOM 845 C CA . ASP A 1 106 ? -40.424 -5.671 37.978 1.00 88.31 106 ASP A CA 1
ATOM 846 C C . ASP A 1 106 ? -39.463 -5.547 39.165 1.00 88.31 106 ASP A C 1
ATOM 848 O O . ASP A 1 106 ? -39.843 -5.799 40.308 1.00 88.31 106 ASP A O 1
ATOM 852 N N . LEU A 1 107 ? -38.233 -5.090 38.909 1.00 88.06 107 LEU A N 1
ATOM 853 C CA . LEU A 1 107 ? -37.255 -4.814 39.964 1.00 88.06 107 LEU A CA 1
ATOM 854 C C . LEU A 1 107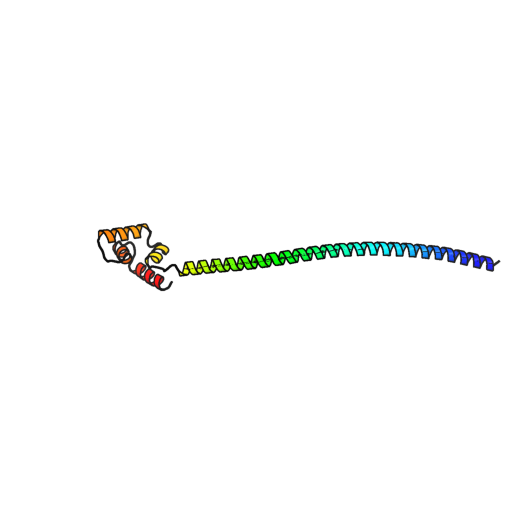 ? -37.702 -3.672 40.876 1.00 88.06 107 LEU A C 1
ATOM 856 O O . LEU A 1 107 ? -37.577 -3.783 42.094 1.00 88.06 107 LEU A O 1
ATOM 860 N N . ALA A 1 108 ? -38.254 -2.598 40.304 1.00 88.56 108 ALA A N 1
ATOM 861 C CA . ALA A 1 108 ? -38.792 -1.488 41.085 1.00 88.56 108 ALA A CA 1
ATOM 862 C C . ALA A 1 108 ? -39.941 -1.949 41.999 1.00 88.56 108 ALA A C 1
ATOM 864 O O . A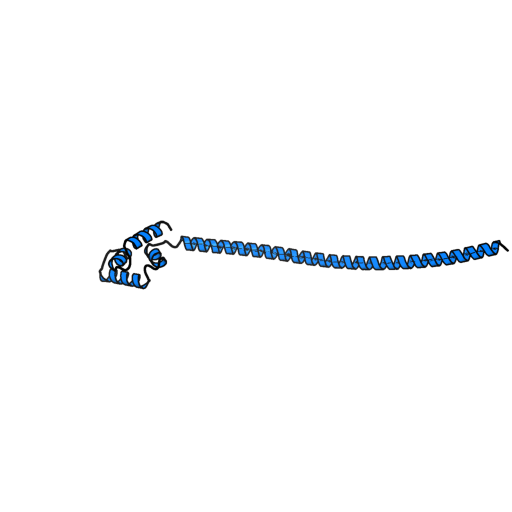LA A 1 108 ? -39.968 -1.592 43.175 1.00 88.56 108 ALA A O 1
ATOM 865 N N . ARG A 1 109 ? -40.839 -2.807 41.492 1.00 87.31 109 ARG A N 1
ATOM 866 C CA . ARG A 1 109 ? -41.920 -3.414 42.286 1.00 87.31 109 ARG A CA 1
ATOM 867 C C . ARG A 1 109 ? -41.402 -4.322 43.398 1.00 87.31 109 ARG A C 1
ATOM 869 O O . ARG A 1 109 ? -41.914 -4.259 44.513 1.00 87.31 109 ARG A O 1
ATOM 876 N N . ALA A 1 110 ? -40.389 -5.141 43.123 1.00 88.00 110 ALA A N 1
ATOM 877 C CA . ALA A 1 110 ? -39.771 -5.991 44.138 1.00 88.00 110 ALA A CA 1
ATOM 878 C C . ALA A 1 110 ? -39.111 -5.159 45.256 1.00 88.00 110 ALA A C 1
ATOM 880 O O . ALA A 1 110 ? -39.237 -5.489 46.435 1.00 88.00 110 ALA A O 1
ATOM 881 N N . GLU A 1 111 ? -38.476 -4.039 44.909 1.00 88.56 111 GLU A N 1
ATOM 882 C CA . GLU A 1 111 ? -37.882 -3.125 45.890 1.00 88.56 111 GLU A CA 1
ATOM 883 C C . GLU A 1 111 ? -38.913 -2.358 46.717 1.00 88.56 111 GLU A C 1
ATOM 885 O O . GLU A 1 111 ? -38.785 -2.210 47.938 1.00 88.56 111 GLU A O 1
ATOM 890 N N . GLU A 1 112 ? -39.983 -1.904 46.071 1.00 90.12 112 GLU A N 1
ATOM 891 C CA . GLU A 1 112 ? -41.108 -1.277 46.755 1.00 90.12 112 GLU A CA 1
ATOM 892 C C . GLU A 1 112 ? -41.772 -2.258 47.732 1.00 90.12 112 GLU A C 1
ATOM 894 O O . GLU A 1 112 ? -42.117 -1.891 48.857 1.00 90.12 112 GLU A O 1
ATOM 899 N N . PHE A 1 113 ? -41.895 -3.530 47.344 1.00 88.94 113 PHE A N 1
ATOM 900 C CA . PHE A 1 113 ? -42.397 -4.572 48.230 1.00 88.94 113 PHE A CA 1
ATOM 901 C C . PHE A 1 113 ? -41.467 -4.776 49.429 1.00 88.94 113 PHE A C 1
ATOM 903 O O . PHE A 1 113 ? -41.942 -4.739 50.562 1.00 88.94 113 PHE A O 1
ATOM 910 N N . ARG A 1 114 ? -40.151 -4.904 49.205 1.00 89.12 114 ARG A N 1
ATOM 911 C CA . ARG A 1 114 ? -39.151 -5.086 50.272 1.00 89.12 114 ARG A CA 1
ATOM 912 C C . ARG A 1 114 ? -39.199 -3.969 51.310 1.00 89.12 114 ARG A C 1
ATOM 914 O O . ARG A 1 114 ? -39.220 -4.231 52.511 1.00 89.12 114 ARG A O 1
ATOM 921 N N . THR A 1 115 ? -39.223 -2.726 50.836 1.00 88.06 115 THR A N 1
ATOM 922 C CA . THR A 1 115 ? -39.239 -1.529 51.689 1.00 88.06 115 THR A CA 1
ATOM 923 C C . THR A 1 115 ? -40.546 -1.401 52.466 1.00 88.06 115 THR A C 1
ATOM 925 O O . THR A 1 115 ? -40.520 -1.054 53.644 1.00 88.06 115 THR A O 1
ATOM 928 N N . ARG A 1 116 ? -41.685 -1.735 51.848 1.00 88.62 116 ARG A N 1
ATOM 929 C CA . ARG A 1 116 ? -43.000 -1.703 52.501 1.00 88.62 116 ARG A CA 1
ATOM 930 C C . ARG A 1 116 ? -43.196 -2.835 53.508 1.00 88.62 116 ARG A C 1
ATOM 932 O O . ARG A 1 116 ? -43.816 -2.618 54.544 1.00 88.62 116 ARG A O 1
ATOM 939 N N . SER A 1 117 ? -42.714 -4.035 53.197 1.00 84.50 117 SER A N 1
ATOM 940 C CA . SER A 1 117 ? -42.898 -5.217 54.041 1.00 84.50 117 SER A CA 1
ATOM 941 C C . SER A 1 117 ? -41.838 -5.342 55.137 1.00 84.50 117 SER A C 1
ATOM 943 O O . SER A 1 117 ? -42.006 -6.164 56.033 1.00 84.50 117 SER A O 1
ATOM 945 N N . GLY A 1 118 ? -40.736 -4.585 55.054 1.00 81.31 118 GLY A N 1
ATOM 946 C CA . GLY A 1 118 ? -39.586 -4.725 55.952 1.00 81.31 118 GLY A CA 1
ATOM 947 C C . GLY A 1 118 ? -38.930 -6.106 55.872 1.00 81.31 118 GLY A C 1
ATOM 948 O O . GLY A 1 118 ? -38.390 -6.580 56.866 1.00 81.31 118 GLY A O 1
ATOM 949 N N . SER A 1 119 ? -39.035 -6.784 54.722 1.00 80.69 119 SER A N 1
ATOM 950 C CA . SER A 1 119 ? -38.522 -8.149 54.576 1.00 80.69 119 SER A CA 1
ATOM 951 C C . SER A 1 119 ? -36.998 -8.153 54.462 1.00 80.69 119 SER A C 1
ATOM 953 O O . SER A 1 119 ? -36.431 -7.375 53.695 1.00 80.69 119 SER A O 1
ATOM 955 N N . GLU A 1 120 ? -36.348 -9.081 55.166 1.00 86.00 120 GLU A N 1
ATOM 956 C CA . GLU A 1 120 ? -34.918 -9.383 55.003 1.00 86.00 120 GLU A CA 1
ATOM 957 C C . GLU A 1 120 ? -34.635 -10.280 53.783 1.00 86.00 120 GLU A C 1
ATOM 959 O O . GLU A 1 120 ? -33.479 -10.584 53.490 1.00 86.00 120 GLU A O 1
ATOM 964 N N . SER A 1 121 ? -35.676 -10.704 53.057 1.00 86.19 121 SER A N 1
ATOM 965 C CA . SER A 1 121 ? -35.535 -11.501 51.838 1.00 86.19 121 SER A CA 1
ATOM 966 C C . SER A 1 121 ? -34.749 -10.769 50.752 1.00 86.19 121 SER A C 1
ATOM 968 O O . SER A 1 121 ? -34.838 -9.551 50.566 1.00 86.19 121 SER A O 1
ATOM 970 N N . THR A 1 122 ? -34.010 -11.557 49.980 1.00 87.62 122 THR A N 1
ATOM 971 C CA . THR A 1 122 ? -33.292 -11.078 48.795 1.00 87.62 122 THR A CA 1
ATOM 972 C C . THR A 1 122 ? -34.267 -10.671 47.686 1.00 87.62 122 THR A C 1
ATOM 974 O O . THR A 1 122 ? -35.402 -11.146 47.636 1.00 87.62 122 THR A O 1
ATOM 977 N N . ILE A 1 123 ? -33.848 -9.791 46.768 1.00 86.62 123 ILE A N 1
ATOM 978 C CA . ILE A 1 123 ? -34.723 -9.338 45.668 1.00 86.62 123 ILE A CA 1
ATOM 979 C C . ILE A 1 123 ? -35.153 -10.524 44.798 1.00 86.62 123 ILE A C 1
ATOM 981 O O . ILE A 1 123 ? -36.292 -10.573 44.350 1.00 86.62 123 ILE A O 1
ATOM 985 N N . GLU A 1 124 ? -34.283 -11.516 44.611 1.00 86.12 124 GLU A N 1
ATOM 986 C CA . GLU A 1 124 ? -34.598 -12.755 43.903 1.00 86.12 124 GLU A CA 1
ATOM 987 C C . GLU A 1 124 ? -35.741 -13.535 44.562 1.00 86.12 124 GLU A C 1
ATOM 989 O O . GLU A 1 124 ? -36.616 -14.043 43.869 1.00 86.12 124 GLU A O 1
ATOM 994 N N . GLU A 1 125 ? -35.753 -13.627 45.892 1.00 85.94 125 GLU A N 1
ATOM 995 C CA . GLU A 1 125 ? -36.828 -14.290 46.640 1.00 85.94 125 GLU A CA 1
ATOM 996 C C . GLU A 1 125 ? -38.130 -13.496 46.556 1.00 85.94 125 GLU A C 1
ATOM 998 O O . GLU A 1 125 ? -39.201 -14.080 46.411 1.00 85.94 125 GLU A O 1
ATOM 1003 N N . ILE A 1 126 ? -38.044 -12.166 46.579 1.00 87.81 126 ILE A N 1
ATOM 1004 C CA . ILE A 1 126 ? -39.213 -11.294 46.438 1.00 87.81 126 ILE A CA 1
ATOM 1005 C C . ILE A 1 126 ? -39.809 -11.401 45.031 1.00 87.81 126 ILE A C 1
ATOM 1007 O O . ILE A 1 126 ? -41.025 -11.459 44.892 1.00 87.81 126 ILE A O 1
ATOM 1011 N N . LEU A 1 127 ? -38.984 -11.507 43.988 1.00 89.69 127 LEU A N 1
ATOM 1012 C CA . LEU A 1 127 ? -39.454 -11.742 42.619 1.00 89.69 127 LEU A CA 1
ATOM 1013 C C . LEU A 1 127 ? -40.204 -13.078 42.478 1.00 89.69 127 LEU A C 1
ATOM 1015 O O . LEU A 1 127 ? -41.172 -13.152 41.721 1.00 89.69 127 LEU A O 1
ATOM 1019 N N . VAL A 1 128 ? -39.796 -14.107 43.229 1.00 90.25 128 VAL A N 1
ATOM 1020 C CA . VAL A 1 128 ? -40.519 -15.387 43.305 1.00 90.25 128 VAL A CA 1
ATOM 1021 C C . VAL A 1 128 ? -41.826 -15.238 44.082 1.00 90.25 128 VAL A C 1
ATOM 1023 O O . VAL A 1 128 ? -42.856 -15.738 43.641 1.00 90.25 128 VAL A O 1
ATOM 1026 N N . LEU A 1 129 ? -41.812 -14.521 45.211 1.00 88.62 129 LEU A N 1
ATOM 1027 C CA . LEU A 1 129 ? -43.010 -14.257 46.019 1.00 88.62 129 LEU A CA 1
ATOM 1028 C C . LEU A 1 129 ? -44.071 -13.451 45.261 1.00 88.62 129 LEU A C 1
ATOM 1030 O O . LEU A 1 129 ? -45.261 -13.649 45.483 1.00 88.62 129 LEU A O 1
ATOM 1034 N N . LEU A 1 130 ? -43.643 -12.551 44.375 1.00 88.44 130 LEU A N 1
ATOM 1035 C CA . LEU A 1 130 ? -44.521 -11.769 43.506 1.00 88.44 130 LEU A CA 1
ATOM 1036 C C . LEU A 1 130 ? -44.974 -12.541 42.254 1.00 88.44 130 LEU A C 1
ATOM 1038 O O . LEU A 1 130 ? -45.632 -11.952 41.401 1.00 88.44 130 LEU A O 1
ATOM 1042 N N . GLU A 1 131 ? -44.608 -13.823 42.127 1.00 87.75 131 GLU A N 1
ATOM 1043 C CA . GLU A 1 131 ? -44.895 -14.688 40.970 1.00 87.75 131 GLU A CA 1
ATOM 1044 C C . GLU A 1 131 ? -44.400 -14.116 39.627 1.00 87.75 131 GLU A C 1
ATOM 1046 O O . GLU A 1 131 ? -44.883 -14.485 38.558 1.00 87.75 131 GLU A O 1
ATOM 1051 N N . ILE A 1 132 ? -43.407 -13.222 39.668 1.00 87.69 132 ILE A N 1
ATOM 1052 C CA . ILE A 1 132 ? -42.803 -12.619 38.472 1.00 87.69 132 ILE A CA 1
ATOM 1053 C C . ILE A 1 132 ? -41.835 -13.613 37.820 1.00 87.69 132 ILE A C 1
ATOM 1055 O O . ILE A 1 132 ? -41.719 -13.668 36.598 1.00 87.69 132 ILE A O 1
ATOM 1059 N N . VAL A 1 133 ? -41.135 -14.404 38.638 1.00 88.44 133 VAL A N 1
ATOM 1060 C CA . VAL A 1 133 ? -40.119 -15.364 38.193 1.00 88.44 133 VAL A CA 1
ATOM 1061 C C . VAL A 1 133 ? -40.290 -16.679 38.941 1.00 88.44 133 VAL A C 1
ATOM 1063 O O . VAL A 1 133 ? -40.560 -16.691 40.140 1.00 88.44 133 VAL A O 1
ATOM 1066 N N . SER A 1 134 ? -40.093 -17.804 38.261 1.00 89.06 134 SER A N 1
ATOM 1067 C CA . SER A 1 134 ? -40.129 -19.121 38.898 1.00 89.06 134 SER A CA 1
ATOM 1068 C C . SER A 1 134 ? -38.837 -19.430 39.681 1.00 89.06 134 SER A C 1
ATOM 1070 O O . SER A 1 134 ? -37.750 -18.955 39.327 1.00 89.06 134 SER A O 1
ATOM 1072 N N . PRO A 1 135 ? -38.895 -20.295 40.714 1.00 88.62 135 PRO A N 1
ATOM 1073 C CA . PRO A 1 135 ? -37.702 -20.740 41.441 1.00 88.62 135 PRO A CA 1
ATOM 1074 C C . PRO A 1 135 ? -36.649 -21.400 40.533 1.00 88.62 135 PRO A C 1
ATOM 1076 O O . PRO A 1 135 ? -35.445 -21.261 40.762 1.00 88.62 135 PRO A O 1
ATOM 1079 N N . GLU A 1 136 ? -37.095 -22.100 39.486 1.00 88.00 136 GLU A N 1
ATOM 1080 C CA . GLU A 1 136 ? -36.234 -22.774 38.507 1.00 88.00 136 GLU A CA 1
ATOM 1081 C C . GLU A 1 136 ? -35.461 -21.779 37.630 1.00 88.00 136 GLU A C 1
ATOM 1083 O O . GLU A 1 136 ? -34.275 -21.981 37.351 1.00 88.00 136 GLU A O 1
ATOM 1088 N N . GLU A 1 137 ? -36.090 -20.669 37.240 1.00 86.88 137 GLU A N 1
ATOM 1089 C CA . GLU A 1 137 ? -35.446 -19.587 36.489 1.00 86.88 137 GLU A CA 1
ATOM 1090 C C . GLU A 1 137 ? -34.406 -18.857 37.344 1.00 86.88 137 GLU A C 1
ATOM 1092 O O . GLU A 1 137 ? -33.296 -18.605 36.872 1.00 86.88 137 GLU A O 1
ATOM 1097 N N . VAL A 1 138 ? -34.708 -18.598 38.621 1.00 85.62 138 VAL A N 1
ATOM 1098 C CA . VAL A 1 138 ? -33.740 -18.020 39.569 1.00 85.62 138 VAL A CA 1
ATOM 1099 C C . VAL A 1 138 ? -32.555 -18.964 39.782 1.00 85.62 138 VAL A C 1
ATOM 1101 O O . VAL A 1 138 ? -31.404 -18.522 39.797 1.00 85.62 138 VAL A O 1
ATOM 1104 N N . HIS A 1 139 ? -32.797 -20.271 39.914 1.00 86.44 139 HIS A N 1
ATOM 1105 C CA . HIS A 1 139 ? -31.725 -21.258 40.037 1.00 86.44 139 HIS A CA 1
ATOM 1106 C C . HIS A 1 139 ? -30.850 -21.304 38.776 1.00 86.44 139 HIS A C 1
ATOM 1108 O O . HIS A 1 139 ? -29.623 -21.249 38.867 1.00 86.44 139 HIS A O 1
ATOM 1114 N N . SER A 1 140 ? -31.475 -21.326 37.598 1.00 84.69 140 SER A N 1
ATOM 1115 C CA . SER A 1 140 ? -30.785 -21.314 36.303 1.00 84.69 140 SER A CA 1
ATOM 1116 C C . SER A 1 140 ? -29.939 -20.052 36.127 1.00 84.69 140 SER A C 1
ATOM 1118 O O . SER A 1 140 ? -28.778 -20.138 35.722 1.00 84.69 140 SER A O 1
ATOM 1120 N N . ALA A 1 141 ? -30.473 -18.893 36.518 1.00 83.94 141 ALA A N 1
ATOM 1121 C CA . ALA A 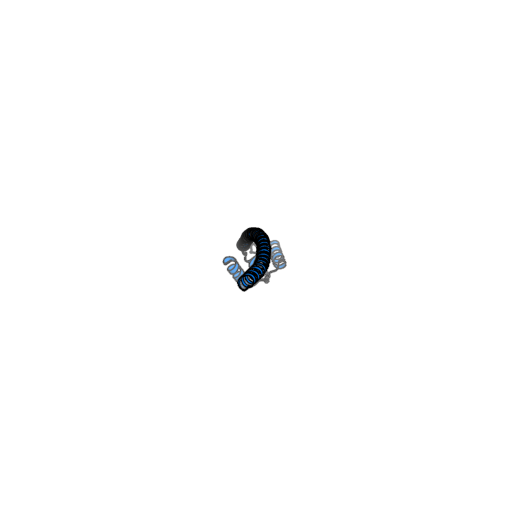1 141 ? -29.752 -17.628 36.507 1.00 83.94 141 ALA A CA 1
ATOM 1122 C C . ALA A 1 141 ? -28.566 -17.626 37.481 1.00 83.94 141 ALA A C 1
ATOM 1124 O O . ALA A 1 141 ? -27.480 -17.193 37.109 1.00 83.94 141 ALA A O 1
ATOM 1125 N N . LYS A 1 142 ? -28.721 -18.182 38.692 1.00 84.75 142 LYS A N 1
ATOM 1126 C CA . LYS A 1 142 ? -27.620 -18.346 39.662 1.00 84.75 142 LYS A CA 1
ATOM 1127 C C . LYS A 1 142 ? -26.516 -19.273 39.142 1.00 84.75 142 LYS A C 1
ATOM 1129 O O . LYS A 1 142 ? -25.338 -19.021 39.386 1.00 84.75 142 LYS A O 1
ATOM 1134 N N . VAL A 1 143 ? -26.867 -20.336 38.418 1.00 84.12 143 VAL A N 1
ATOM 1135 C CA . VAL A 1 143 ? -25.885 -21.241 37.796 1.00 84.12 143 VAL A CA 1
ATOM 1136 C C . VAL A 1 143 ? -25.162 -20.558 36.634 1.00 84.12 143 VAL A C 1
ATOM 11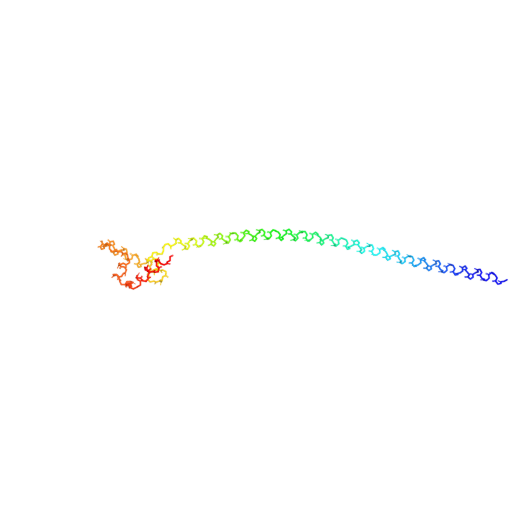38 O O . VAL A 1 143 ? -23.948 -20.704 36.508 1.00 84.12 143 VAL A O 1
ATOM 1141 N N . ALA A 1 144 ? -25.879 -19.799 35.804 1.00 78.12 144 ALA A N 1
ATOM 1142 C CA . ALA A 1 144 ? -25.302 -19.045 34.692 1.00 78.12 144 ALA A CA 1
ATOM 1143 C C . ALA A 1 144 ? -24.396 -17.896 35.171 1.00 78.12 144 ALA A C 1
ATOM 1145 O O . ALA A 1 144 ? -23.315 -17.706 34.620 1.00 78.12 144 ALA A O 1
ATOM 1146 N N . ALA A 1 145 ? -24.794 -17.203 36.240 1.00 79.25 145 ALA A N 1
ATOM 1147 C CA . ALA A 1 145 ? -24.019 -16.178 36.937 1.00 79.25 145 ALA A CA 1
ATOM 1148 C C . ALA A 1 145 ? -22.678 -16.700 37.478 1.00 79.25 145 ALA A C 1
ATOM 1150 O O . ALA A 1 145 ? -21.677 -16.006 37.411 1.00 79.25 145 ALA A O 1
ATOM 1151 N N . ARG A 1 146 ? -22.638 -17.943 37.980 1.00 75.62 146 ARG A N 1
ATOM 1152 C CA . ARG A 1 146 ? -21.414 -18.575 38.516 1.00 75.62 146 ARG A CA 1
ATOM 1153 C C . ARG A 1 146 ? -20.453 -19.113 37.452 1.00 75.62 146 ARG A C 1
ATOM 1155 O O . ARG A 1 146 ? -19.332 -19.480 37.791 1.00 75.62 146 ARG A O 1
ATOM 1162 N N . LYS A 1 147 ? -20.917 -19.276 36.210 1.00 64.12 147 LYS A N 1
ATOM 1163 C CA . LYS A 1 147 ? -20.141 -19.850 35.096 1.00 64.12 147 LYS A CA 1
ATOM 1164 C C . LYS A 1 147 ? -19.575 -18.796 34.143 1.00 64.12 147 LYS A C 1
ATOM 1166 O O . LYS A 1 147 ? -18.753 -19.157 33.304 1.00 64.12 147 LYS A O 1
ATOM 1171 N N . GLY A 1 148 ? -20.087 -17.568 34.203 1.00 54.88 148 GLY A N 1
ATOM 1172 C CA . GLY A 1 148 ? -19.593 -16.428 33.434 1.00 54.88 148 GLY A CA 1
ATOM 1173 C C . GLY A 1 148 ? -18.561 -15.654 34.222 1.00 54.88 148 GLY A C 1
ATOM 1174 O O . GLY A 1 148 ? -17.696 -15.082 33.535 1.00 54.88 148 GLY A O 1
#

Secondary structure (DSSP, 8-state):
-HHHHHHHHHHHHHHHHHHHHHHHHHHHHHHHHHHHHHHHHHHHHHHHHHHHHHHHHHHHHHHHHHHHHHHHHHHHHHHHHHHHHHT----HHHHHHHTTSS-HHHHHHHHHHHHHHT----HHHHHHHTTSS-HHHHHHHHHHHHH-

Sequence (148 aa):
MNFVVVCVVMLAGAIAFSLYVRGARARYIARIQTLRLQARRKETELGDVRNDLAVRRENVRLLEKQLEKLRWEGERERRAAEEAASNVEKTPLSVLQSMGRITAEDLARAEEFRTRSGSESTIEEILVLLEIVSPEEVHSAKVAARKG